Protein AF-A0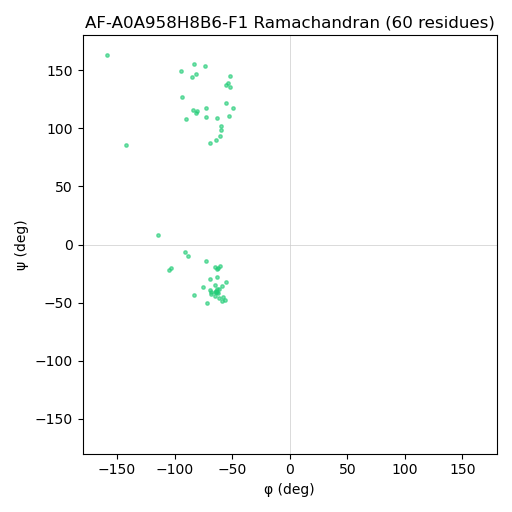A958H8B6-F1 (afdb_monomer)

Mean predicted aligned error: 9.52 Å

pLDDT: mean 84.89, std 17.43, range [41.09, 98.5]

Foldseek 3Di:
DDDDPPDPPPPPDPDPVPDPDVLVVCCVPPVPVSVVVVVVVVCVVPDDDPPPPDDDDDPNVD

Secondary structure (DSSP, 8-state):
------------PPPGGGS--HHHHHHHH-HHHHHHHHHHHHHHHHS----TT--PPPTTT-

Sequence (62 aa):
MTVVLDQVVAEQAPHWDMLPDPRRDLHAQDPELFSAIEQEWLRQQTGIELIASENYVSPAVL

Radius of gyration: 19.14 Å; Cα contacts (8 Å, |Δi|>4): 11; chains: 1; bounding box: 25×42×55 Å

Structure (mmCIF, N/CA/C/O backbone):
data_AF-A0A958H8B6-F1
#
_entry.id   AF-A0A958H8B6-F1
#
loop_
_atom_site.group_PDB
_atom_site.id
_atom_site.type_symbol
_atom_site.label_atom_id
_atom_site.label_alt_id
_atom_site.label_comp_id
_atom_site.label_asym_id
_atom_site.label_entity_id
_atom_site.label_seq_id
_atom_site.pdbx_PDB_ins_code
_atom_site.Cartn_x
_atom_site.Cartn_y
_atom_site.Cartn_z
_atom_site.occupancy
_atom_site.B_iso_or_equiv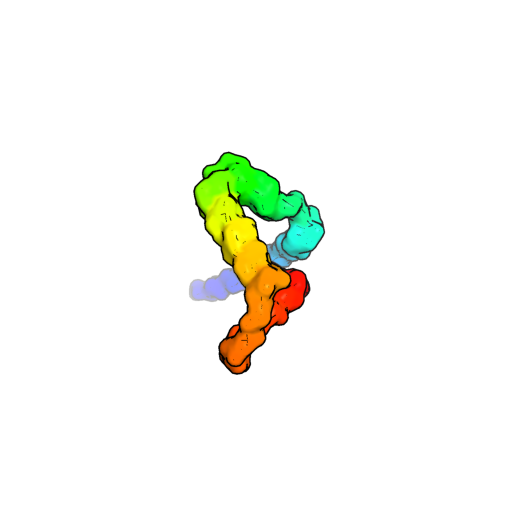
_atom_site.auth_seq_id
_atom_site.auth_comp_id
_atom_site.auth_asym_id
_atom_site.auth_atom_id
_atom_site.pdbx_PDB_model_num
ATOM 1 N N . MET A 1 1 ? -9.031 -30.571 -40.544 1.00 41.09 1 MET A N 1
ATOM 2 C CA . MET A 1 1 ? -8.263 -29.327 -40.343 1.00 41.09 1 MET A CA 1
ATOM 3 C C . MET A 1 1 ? -7.875 -29.296 -38.878 1.00 41.09 1 MET A C 1
ATOM 5 O O . MET A 1 1 ? -8.695 -28.947 -38.043 1.00 41.09 1 MET A O 1
ATOM 9 N N . THR A 1 2 ? -6.708 -29.851 -38.563 1.00 43.22 2 THR A N 1
ATOM 10 C CA . THR A 1 2 ? -6.243 -30.026 -37.183 1.00 43.22 2 THR A CA 1
ATOM 11 C C . THR A 1 2 ? -5.603 -28.721 -36.742 1.00 43.22 2 THR A C 1
ATOM 13 O O . THR A 1 2 ? -4.623 -28.294 -37.346 1.00 43.22 2 THR A O 1
ATOM 16 N N . VAL A 1 3 ? -6.183 -28.066 -35.739 1.00 47.16 3 VAL A N 1
ATOM 17 C CA . VAL A 1 3 ? -5.567 -26.899 -35.104 1.00 47.16 3 VAL A CA 1
ATOM 18 C C . VAL A 1 3 ? -4.405 -27.422 -34.267 1.00 47.16 3 VAL A C 1
ATOM 20 O O . VAL A 1 3 ? -4.611 -28.131 -33.284 1.00 47.16 3 VAL A O 1
ATOM 23 N N . VAL A 1 4 ? -3.184 -27.133 -34.708 1.00 53.62 4 VAL A N 1
ATOM 24 C CA . VAL A 1 4 ? -1.980 -27.338 -33.907 1.00 53.62 4 VAL A CA 1
ATOM 25 C C . VAL A 1 4 ? -2.005 -26.255 -32.833 1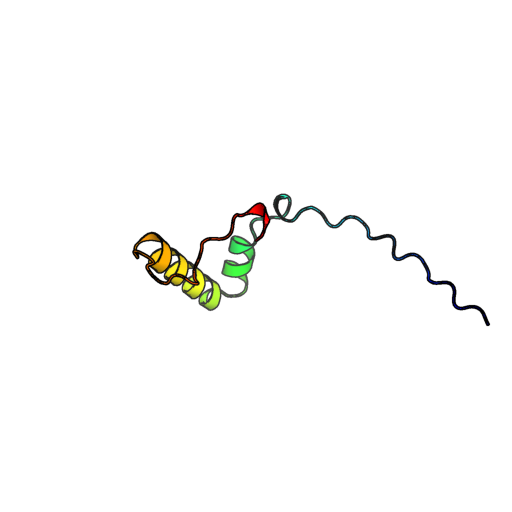.00 53.62 4 VAL A C 1
ATOM 27 O O . VAL A 1 4 ? -2.026 -25.070 -33.160 1.00 53.62 4 VAL A O 1
ATOM 30 N N . LEU A 1 5 ? -2.071 -26.660 -31.564 1.00 55.00 5 LEU A N 1
ATOM 31 C CA . LEU A 1 5 ? -1.798 -25.773 -30.437 1.00 55.00 5 LEU A CA 1
ATOM 32 C C . LEU A 1 5 ? -0.303 -25.473 -30.481 1.00 55.00 5 LEU A C 1
ATOM 34 O O . LEU A 1 5 ? 0.504 -26.218 -29.917 1.00 55.00 5 LEU A O 1
ATOM 38 N N . ASP A 1 6 ? 0.043 -24.443 -31.250 1.00 52.34 6 ASP A N 1
ATOM 39 C CA . ASP A 1 6 ? 1.397 -23.929 -31.311 1.00 52.34 6 ASP A CA 1
ATOM 40 C C . ASP A 1 6 ? 1.812 -23.596 -29.881 1.00 52.34 6 ASP A C 1
ATOM 42 O O . ASP A 1 6 ? 1.093 -22.920 -29.136 1.00 52.34 6 ASP A O 1
ATOM 46 N N . GLN A 1 7 ? 2.899 -24.226 -29.457 1.00 57.09 7 GLN A N 1
ATOM 47 C CA . GLN A 1 7 ? 3.398 -24.115 -28.104 1.00 57.09 7 GLN A CA 1
ATOM 48 C C . GLN A 1 7 ? 3.784 -22.652 -27.918 1.00 57.09 7 GLN A C 1
ATOM 50 O O . GLN A 1 7 ? 4.777 -22.200 -28.484 1.00 57.09 7 GLN A O 1
ATOM 55 N N . VAL A 1 8 ? 3.015 -21.909 -27.119 1.00 55.69 8 VAL A N 1
ATOM 56 C CA . VAL A 1 8 ? 3.527 -20.682 -26.513 1.00 55.69 8 VAL A CA 1
ATOM 57 C C . VAL A 1 8 ? 4.646 -21.153 -25.597 1.00 55.69 8 VAL A C 1
ATOM 59 O O . VAL A 1 8 ? 4.417 -21.541 -24.452 1.00 55.69 8 VAL A O 1
ATOM 62 N N . VAL A 1 9 ? 5.858 -21.224 -26.148 1.00 54.84 9 VAL A N 1
ATOM 63 C CA . VAL A 1 9 ? 7.079 -21.299 -25.366 1.00 54.84 9 VAL A CA 1
ATOM 64 C C . VAL A 1 9 ? 7.046 -20.017 -24.557 1.00 54.84 9 VAL A C 1
ATOM 66 O O . VAL A 1 9 ? 7.305 -18.939 -25.084 1.00 54.84 9 VAL A O 1
ATOM 69 N N . ALA A 1 10 ? 6.595 -20.125 -23.310 1.00 57.97 10 ALA A N 1
ATOM 70 C CA . ALA A 1 10 ? 6.715 -19.055 -22.349 1.00 57.97 10 ALA A CA 1
ATOM 71 C C . ALA A 1 10 ? 8.217 -18.811 -22.202 1.00 57.97 10 ALA A C 1
ATOM 73 O O . ALA A 1 10 ? 8.898 -19.522 -21.461 1.00 57.97 10 ALA A O 1
ATOM 74 N N . GLU A 1 11 ? 8.752 -17.868 -22.979 1.00 62.06 11 GLU A N 1
ATOM 75 C CA . GLU A 1 11 ? 10.018 -17.240 -22.646 1.00 62.06 11 GLU A CA 1
ATOM 76 C C . GLU A 1 11 ? 9.875 -16.825 -21.188 1.00 62.06 11 GLU A C 1
ATOM 78 O O . GLU A 1 11 ? 8.934 -16.116 -20.823 1.00 62.06 11 GLU A O 1
ATOM 83 N N . GLN A 1 12 ? 10.718 -17.400 -20.332 1.00 63.72 12 GLN A N 1
ATOM 84 C CA . GLN A 1 12 ? 10.688 -17.125 -18.908 1.00 63.72 12 GLN A CA 1
ATOM 85 C C . GLN A 1 12 ? 10.933 -15.628 -18.751 1.00 63.72 12 GLN A C 1
ATOM 87 O O . GLN A 1 12 ? 12.064 -15.165 -18.908 1.00 63.72 12 GLN A O 1
ATOM 92 N N . ALA A 1 13 ? 9.862 -14.869 -18.510 1.00 65.31 13 ALA A N 1
ATOM 93 C CA . ALA A 1 13 ? 9.978 -13.466 -18.171 1.00 65.31 13 ALA A CA 1
ATOM 94 C C . ALA A 1 13 ? 10.939 -13.365 -16.976 1.00 65.31 13 ALA A C 1
ATOM 96 O O . ALA A 1 13 ? 10.893 -14.234 -16.093 1.00 65.31 13 ALA A O 1
ATOM 97 N N . PRO A 1 14 ? 11.841 -12.369 -16.956 1.00 72.75 14 PRO A N 1
ATOM 98 C CA . PRO A 1 14 ? 12.739 -12.189 -15.828 1.00 72.75 14 PRO A CA 1
ATOM 99 C C . PRO A 1 14 ? 11.911 -12.152 -14.543 1.00 72.75 14 PRO A C 1
ATOM 101 O O . PRO A 1 14 ? 10.850 -11.524 -14.504 1.00 72.75 14 PRO A O 1
ATOM 104 N N . HIS A 1 15 ? 12.375 -12.865 -13.515 1.00 73.62 15 HIS A N 1
ATOM 105 C CA . HIS A 1 15 ? 11.741 -12.799 -12.204 1.00 73.62 15 HIS A CA 1
ATOM 106 C C . HIS A 1 15 ? 11.706 -11.326 -11.773 1.00 73.62 15 HIS A C 1
ATOM 108 O O . HIS A 1 15 ? 12.636 -10.566 -12.050 1.00 73.62 15 HIS A O 1
ATOM 114 N N . TRP A 1 16 ? 10.583 -10.894 -11.208 1.00 72.12 16 TRP A N 1
ATOM 115 C CA . TRP A 1 16 ? 10.267 -9.476 -11.027 1.00 72.12 16 TRP A CA 1
ATOM 116 C C . TRP A 1 16 ? 11.275 -8.751 -10.116 1.00 72.12 16 TRP A C 1
ATOM 118 O O . TRP A 1 16 ? 11.427 -7.537 -10.217 1.00 72.12 16 TRP A O 1
ATOM 128 N N . ASP A 1 17 ? 12.019 -9.489 -9.287 1.00 73.69 17 ASP A N 1
ATOM 129 C CA . ASP A 1 17 ? 13.100 -8.979 -8.433 1.00 73.69 17 ASP A CA 1
ATOM 130 C C . ASP A 1 17 ? 14.378 -8.589 -9.200 1.00 73.69 17 ASP A C 1
ATOM 132 O O . ASP A 1 17 ? 15.241 -7.903 -8.651 1.00 73.69 17 ASP A O 1
ATOM 136 N N . MET A 1 18 ? 14.504 -9.003 -10.464 1.00 79.25 18 MET A N 1
ATOM 137 C CA . MET A 1 18 ? 15.616 -8.659 -11.355 1.00 79.25 18 MET A CA 1
ATOM 138 C C . MET A 1 18 ? 15.342 -7.391 -12.171 1.00 79.25 18 MET A C 1
ATOM 140 O O . MET A 1 18 ? 16.218 -6.930 -12.909 1.00 79.25 18 MET A O 1
ATOM 144 N N . LEU A 1 19 ? 14.128 -6.843 -12.085 1.00 79.88 19 LEU A N 1
ATOM 145 C CA . LEU A 1 19 ? 13.744 -5.626 -12.788 1.00 79.88 19 LEU A CA 1
ATOM 146 C C . LEU A 1 19 ? 14.192 -4.377 -12.009 1.00 79.88 19 LEU A C 1
ATOM 148 O O . LEU A 1 19 ? 14.384 -4.427 -10.791 1.00 79.88 19 LEU A O 1
ATOM 152 N N . PRO A 1 20 ? 14.376 -3.234 -12.697 1.00 81.38 20 PRO A N 1
ATOM 153 C CA . PRO A 1 20 ? 14.539 -1.950 -12.030 1.00 81.38 20 PRO A CA 1
ATOM 154 C C . PRO A 1 20 ? 13.408 -1.713 -11.031 1.00 81.38 20 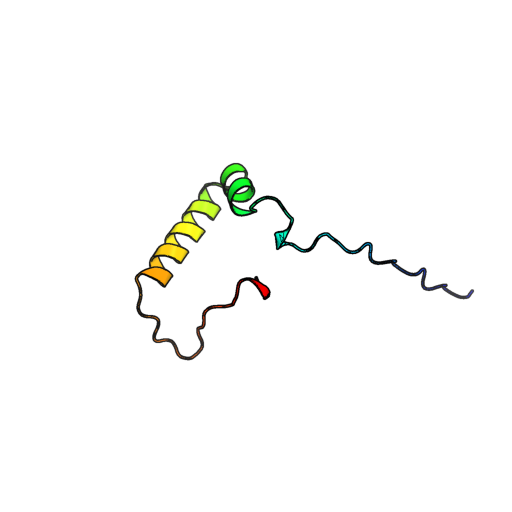PRO A C 1
ATOM 156 O O . PRO A 1 20 ? 12.269 -2.100 -11.278 1.00 81.38 20 PRO A O 1
ATOM 159 N N . ASP A 1 21 ? 13.735 -1.064 -9.913 1.00 86.31 21 ASP A N 1
ATOM 160 C CA . ASP A 1 21 ? 12.769 -0.777 -8.855 1.00 86.31 21 ASP A CA 1
ATOM 161 C C . ASP A 1 21 ? 11.529 -0.055 -9.427 1.00 86.31 21 ASP A C 1
ATOM 163 O O . ASP A 1 21 ? 11.636 1.125 -9.795 1.00 86.31 21 ASP A O 1
ATOM 167 N N . PRO A 1 22 ? 10.357 -0.721 -9.472 1.00 87.94 22 PRO A N 1
ATOM 168 C CA . PRO A 1 22 ? 9.174 -0.208 -10.158 1.00 87.94 22 PRO A CA 1
ATOM 169 C C . PRO A 1 22 ? 8.645 1.076 -9.513 1.00 87.94 22 PRO A C 1
ATOM 171 O O . PRO A 1 22 ? 7.943 1.857 -10.152 1.00 87.94 22 PRO A O 1
ATOM 174 N N . ARG A 1 23 ? 9.025 1.349 -8.260 1.00 91.00 23 ARG A N 1
ATOM 175 C CA . ARG A 1 23 ? 8.666 2.576 -7.542 1.00 91.00 23 ARG A CA 1
ATOM 176 C C . ARG A 1 23 ? 9.277 3.816 -8.186 1.00 91.00 23 ARG A C 1
ATOM 178 O O . ARG A 1 23 ? 8.651 4.872 -8.192 1.00 91.00 23 ARG A O 1
ATOM 185 N N . ARG A 1 24 ? 10.490 3.703 -8.742 1.00 92.00 24 ARG A N 1
ATOM 186 C CA . ARG A 1 24 ? 11.174 4.825 -9.412 1.00 92.00 24 ARG A CA 1
ATOM 187 C C . ARG A 1 24 ? 10.451 5.197 -10.698 1.00 92.00 24 ARG A C 1
ATOM 189 O O . ARG A 1 24 ? 10.237 6.379 -10.959 1.00 92.00 24 ARG A O 1
ATOM 196 N N . ASP A 1 25 ? 10.048 4.183 -11.452 1.00 93.44 25 ASP A N 1
ATOM 197 C CA . ASP A 1 25 ? 9.309 4.355 -12.696 1.00 93.44 25 ASP A CA 1
ATOM 198 C C . ASP A 1 25 ? 7.903 4.894 -12.424 1.00 93.44 25 ASP A C 1
ATOM 200 O O . ASP A 1 25 ? 7.467 5.820 -13.107 1.00 93.44 25 ASP A O 1
ATOM 204 N N . LEU A 1 26 ? 7.232 4.392 -11.381 1.00 95.12 26 LEU A N 1
ATOM 205 C CA . LEU A 1 26 ? 5.931 4.899 -10.956 1.00 95.12 26 LEU A CA 1
ATOM 206 C C . LEU A 1 26 ? 6.007 6.365 -10.529 1.00 95.12 26 LEU A C 1
ATOM 208 O O . LEU A 1 26 ? 5.204 7.164 -10.988 1.00 95.12 26 LEU A O 1
ATOM 212 N N . HIS A 1 27 ? 6.998 6.745 -9.720 1.00 96.75 27 HIS A N 1
ATOM 213 C CA . HIS A 1 27 ? 7.185 8.139 -9.314 1.00 96.75 27 HIS A CA 1
ATOM 214 C C . HIS A 1 27 ? 7.393 9.077 -10.512 1.00 96.75 27 HIS A C 1
ATOM 216 O O . HIS A 1 27 ? 6.939 10.217 -10.487 1.00 96.75 27 HIS A O 1
ATOM 222 N N . ALA A 1 28 ? 8.085 8.618 -11.560 1.00 96.38 28 ALA A N 1
ATOM 223 C CA . ALA A 1 28 ? 8.306 9.413 -12.765 1.00 96.38 28 ALA A CA 1
ATOM 224 C C . ALA A 1 28 ? 7.055 9.517 -13.655 1.00 96.38 28 ALA A C 1
ATOM 226 O O . ALA A 1 28 ? 6.837 10.557 -14.274 1.00 96.38 28 ALA A O 1
ATOM 227 N N . GLN A 1 29 ? 6.263 8.445 -13.743 1.00 97.69 29 GLN A N 1
ATOM 228 C CA . GLN A 1 29 ? 5.080 8.368 -14.604 1.00 97.69 29 GLN A CA 1
ATOM 229 C C . GLN A 1 29 ? 3.838 8.994 -13.960 1.00 97.69 29 GLN A C 1
ATOM 231 O O . GLN A 1 29 ? 3.109 9.722 -14.629 1.00 97.69 29 GLN A O 1
ATOM 236 N N . ASP A 1 30 ? 3.615 8.723 -12.674 1.00 98.25 30 ASP A N 1
ATOM 237 C CA . ASP A 1 30 ? 2.462 9.178 -11.898 1.00 98.25 30 ASP A CA 1
ATOM 238 C C . ASP A 1 30 ? 2.875 9.539 -10.452 1.00 98.25 30 ASP A C 1
ATOM 240 O O . ASP A 1 30 ? 2.789 8.720 -9.526 1.00 98.25 30 ASP A O 1
ATOM 244 N N . PRO A 1 31 ? 3.341 10.785 -10.233 1.00 97.94 31 PRO A N 1
ATOM 245 C CA . PRO A 1 31 ? 3.745 11.256 -8.911 1.00 97.94 31 PRO A CA 1
ATOM 246 C C . PRO A 1 31 ? 2.597 11.300 -7.891 1.00 97.94 31 PRO A C 1
ATOM 248 O O . PRO A 1 31 ? 2.846 11.196 -6.689 1.00 97.94 31 PRO A O 1
A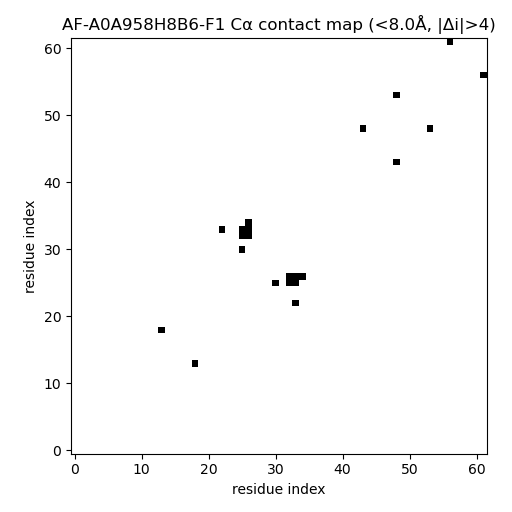TOM 251 N N . GLU A 1 32 ? 1.353 11.483 -8.346 1.00 98.50 32 GLU A N 1
ATOM 252 C CA . GLU A 1 32 ? 0.183 11.567 -7.468 1.00 98.50 32 GLU A CA 1
ATOM 253 C C . GLU A 1 32 ? -0.135 10.191 -6.882 1.00 98.50 32 GLU A C 1
ATOM 255 O O . GLU A 1 32 ? -0.216 10.044 -5.659 1.00 98.50 32 GLU A O 1
ATOM 260 N N . LEU A 1 33 ? -0.215 9.166 -7.737 1.00 97.81 33 LEU A N 1
ATOM 261 C CA . LEU A 1 33 ? -0.421 7.789 -7.299 1.00 97.81 33 LEU A CA 1
ATOM 262 C C . LEU A 1 33 ? 0.734 7.299 -6.422 1.00 97.81 33 LEU A C 1
ATOM 264 O O . LEU A 1 33 ? 0.499 6.681 -5.383 1.00 97.81 33 LEU A O 1
ATOM 268 N N . PHE A 1 34 ? 1.976 7.618 -6.793 1.00 98.19 34 PHE A N 1
ATOM 269 C CA . PHE A 1 34 ? 3.134 7.315 -5.958 1.00 98.19 34 PHE A CA 1
ATOM 270 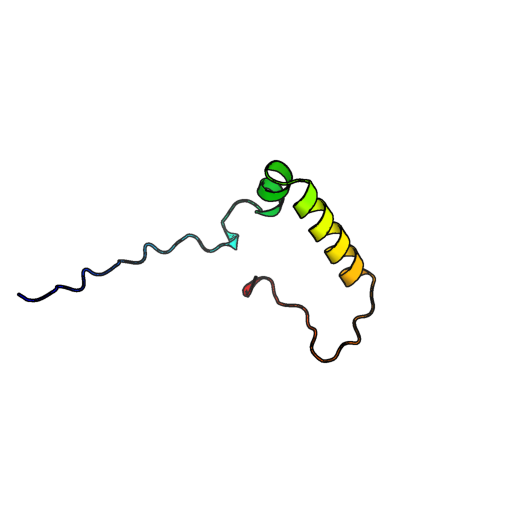C C . PHE A 1 34 ? 2.991 7.921 -4.554 1.00 98.19 34 PHE A C 1
ATOM 272 O O . PHE A 1 34 ? 3.168 7.223 -3.556 1.00 98.19 34 PHE A O 1
ATOM 279 N N . SER A 1 35 ? 2.619 9.204 -4.459 1.00 98.25 35 SER A N 1
ATOM 280 C CA . SER A 1 35 ? 2.435 9.872 -3.167 1.00 98.25 35 SER A CA 1
ATOM 281 C C . SER A 1 35 ? 1.335 9.221 -2.325 1.00 98.25 35 SER A C 1
ATOM 283 O O . SER A 1 35 ? 1.501 9.084 -1.113 1.00 98.25 35 SER A O 1
ATOM 285 N N . ALA A 1 36 ? 0.236 8.786 -2.949 1.00 98.50 36 ALA A N 1
ATOM 286 C CA . ALA A 1 36 ? -0.842 8.085 -2.258 1.00 98.50 36 ALA A CA 1
ATOM 287 C C . ALA A 1 36 ? -0.382 6.733 -1.680 1.00 98.50 36 ALA A C 1
ATOM 289 O O . ALA A 1 36 ? -0.713 6.410 -0.539 1.00 98.50 36 ALA A O 1
ATOM 290 N N . ILE A 1 37 ? 0.426 5.973 -2.428 1.00 97.75 37 ILE A N 1
ATOM 291 C CA . ILE A 1 37 ? 0.995 4.699 -1.959 1.00 97.75 37 ILE A CA 1
ATOM 292 C C . ILE A 1 37 ? 1.951 4.927 -0.783 1.00 97.75 37 ILE A C 1
ATOM 294 O O . ILE A 1 37 ? 1.866 4.213 0.213 1.00 97.75 37 ILE A O 1
ATOM 298 N N . GLU A 1 38 ? 2.822 5.937 -0.852 1.00 98.00 38 GLU A N 1
ATOM 299 C CA . GLU A 1 38 ? 3.753 6.260 0.240 1.00 98.00 38 GLU A CA 1
ATOM 300 C C . GLU A 1 38 ? 3.023 6.687 1.523 1.00 98.00 38 GLU A C 1
ATOM 302 O O . GLU A 1 38 ? 3.420 6.316 2.630 1.00 98.00 38 GLU A O 1
ATOM 307 N N . GLN A 1 39 ? 1.925 7.437 1.393 1.00 98.50 39 GLN A N 1
ATOM 308 C CA . GLN A 1 39 ? 1.083 7.809 2.533 1.00 98.50 39 GLN A CA 1
ATOM 309 C C . GLN A 1 39 ? 0.423 6.583 3.179 1.00 98.50 39 GLN A C 1
ATOM 311 O O . GLN A 1 39 ? 0.391 6.484 4.407 1.00 98.50 39 GLN A O 1
ATOM 316 N N . GLU A 1 40 ? -0.059 5.632 2.376 1.00 98.38 40 GLU A N 1
ATOM 317 C CA . GLU A 1 40 ? -0.640 4.385 2.883 1.00 98.38 40 GLU A CA 1
ATOM 318 C C . GLU A 1 40 ? 0.415 3.474 3.519 1.00 98.38 40 GLU A C 1
ATOM 320 O O . GLU A 1 40 ? 0.181 2.907 4.587 1.00 98.38 40 GLU A O 1
ATOM 325 N N . TRP A 1 41 ? 1.609 3.390 2.929 1.00 97.19 41 TRP A N 1
ATOM 326 C CA . TRP A 1 41 ? 2.732 2.673 3.526 1.00 97.19 41 TRP A CA 1
ATOM 327 C C . TRP A 1 41 ? 3.070 3.231 4.916 1.00 97.19 41 TRP A C 1
ATOM 329 O O . TRP A 1 41 ? 3.207 2.473 5.878 1.00 97.19 41 TRP A O 1
ATOM 339 N N . LEU A 1 42 ? 3.117 4.560 5.059 1.00 98.44 42 LEU A N 1
ATOM 340 C CA . LEU A 1 42 ? 3.335 5.207 6.352 1.00 98.44 42 LEU A CA 1
ATOM 341 C C . LEU A 1 42 ? 2.201 4.915 7.350 1.00 98.44 42 LEU A C 1
ATOM 343 O O . LEU A 1 42 ? 2.477 4.670 8.530 1.00 98.44 42 LEU A O 1
ATOM 347 N N . ARG A 1 43 ? 0.938 4.926 6.901 1.00 98.25 43 ARG A N 1
ATOM 348 C CA . ARG A 1 43 ? -0.222 4.586 7.740 1.00 98.25 43 ARG A CA 1
ATOM 349 C C . ARG A 1 43 ? -0.093 3.169 8.298 1.00 98.25 43 ARG A C 1
ATOM 351 O O . ARG A 1 43 ? -0.211 3.000 9.507 1.00 98.25 43 ARG A O 1
ATOM 358 N N . GLN A 1 44 ? 0.214 2.188 7.450 1.00 98.12 44 GLN A N 1
ATOM 359 C CA . GLN A 1 44 ? 0.388 0.790 7.861 1.00 98.12 44 GLN A CA 1
ATOM 360 C C . GLN A 1 44 ? 1.582 0.607 8.808 1.00 98.12 44 GLN A C 1
ATOM 362 O O . GLN A 1 44 ? 1.502 -0.118 9.794 1.00 98.12 44 GLN A O 1
ATOM 367 N N . GLN A 1 45 ? 2.692 1.306 8.552 1.00 98.00 45 GLN A N 1
ATOM 368 C CA . GLN A 1 45 ? 3.907 1.202 9.364 1.00 98.00 45 GLN A CA 1
ATOM 369 C C . GLN A 1 45 ? 3.748 1.801 10.771 1.00 98.00 45 GLN A C 1
ATOM 371 O O . GLN A 1 45 ? 4.442 1.389 11.705 1.00 98.00 45 GLN A O 1
ATOM 376 N N . THR A 1 46 ? 2.888 2.811 10.916 1.00 98.25 46 THR A N 1
ATOM 377 C CA . THR A 1 46 ? 2.690 3.546 12.177 1.00 98.25 46 THR A CA 1
ATOM 378 C C . T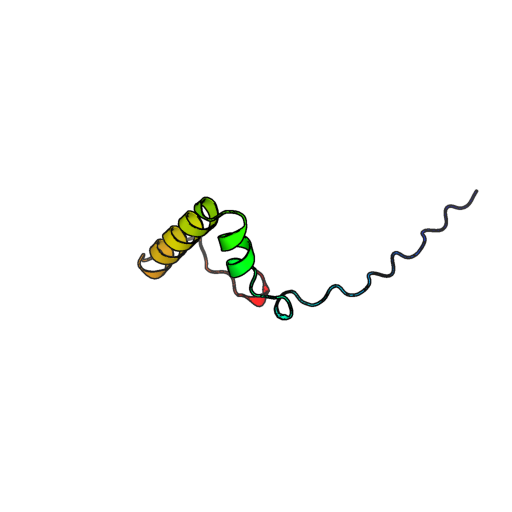HR A 1 46 ? 1.412 3.149 12.915 1.00 98.25 46 THR A C 1
ATOM 380 O O . THR A 1 46 ? 1.316 3.364 14.126 1.00 98.25 46 THR A O 1
ATOM 383 N N . GLY A 1 47 ? 0.446 2.554 12.213 1.00 97.00 47 GLY A N 1
ATOM 384 C CA . GLY A 1 47 ? -0.792 2.021 12.760 1.00 97.00 47 GLY A CA 1
ATOM 385 C C . GLY A 1 47 ? -0.614 0.636 13.377 1.00 97.00 47 GLY A C 1
ATOM 386 O O . GLY A 1 47 ? 0.170 -0.190 12.920 1.00 97.00 47 GLY A O 1
ATOM 387 N N . ILE A 1 48 ? -1.377 0.365 14.435 1.00 97.62 48 ILE A N 1
ATOM 388 C CA . ILE A 1 48 ? -1.558 -1.002 14.925 1.00 97.62 48 ILE A CA 1
ATOM 389 C C . ILE A 1 48 ? -2.776 -1.564 14.199 1.00 97.62 48 ILE A C 1
ATOM 391 O O . ILE A 1 48 ? -3.906 -1.169 14.489 1.00 97.62 48 ILE A O 1
ATOM 395 N N . GLU A 1 49 ? -2.544 -2.487 13.272 1.00 97.56 49 GLU A N 1
ATOM 396 C CA . GLU A 1 49 ? -3.622 -3.121 12.516 1.00 97.56 49 GLU A CA 1
ATOM 397 C C . GLU A 1 49 ? -4.263 -4.242 13.350 1.00 97.56 49 GLU A C 1
ATOM 399 O O . GLU A 1 49 ? -3.621 -5.232 13.704 1.00 97.56 49 GLU A O 1
ATOM 404 N N . LEU A 1 50 ? -5.539 -4.061 13.708 1.00 98.00 50 LEU A N 1
ATOM 405 C CA . LEU A 1 50 ? -6.317 -4.984 14.553 1.00 98.00 50 LEU A CA 1
ATOM 406 C C . LEU A 1 50 ? -7.481 -5.647 13.802 1.00 98.00 50 LEU A C 1
ATOM 408 O O . LEU A 1 50 ? -8.332 -6.306 14.405 1.00 98.00 50 LEU A O 1
ATOM 412 N N . ILE A 1 51 ? -7.541 -5.461 12.485 1.00 97.94 51 ILE A N 1
ATOM 413 C CA . ILE A 1 51 ? -8.570 -6.046 11.633 1.00 97.94 51 ILE A CA 1
ATOM 414 C C . ILE A 1 51 ? -8.168 -7.489 11.327 1.00 97.94 51 ILE A C 1
ATOM 416 O O . ILE A 1 51 ? -7.189 -7.745 10.638 1.00 97.94 51 ILE A O 1
ATOM 420 N N . ALA A 1 52 ? -8.939 -8.454 11.831 1.00 97.94 52 ALA A N 1
ATOM 421 C CA . ALA A 1 52 ? -8.585 -9.876 11.764 1.00 97.94 52 ALA A CA 1
ATOM 422 C C . ALA A 1 52 ? -8.485 -10.450 10.337 1.00 97.94 52 ALA A C 1
ATOM 424 O O . ALA A 1 52 ? -7.881 -11.502 10.140 1.00 97.94 52 ALA A O 1
ATOM 425 N N . SER A 1 53 ? -9.111 -9.800 9.356 1.00 98.25 53 SER A N 1
ATOM 426 C CA . SER A 1 53 ? -9.049 -10.192 7.945 1.00 98.25 53 SER A CA 1
ATOM 427 C C . SER A 1 53 ? -7.871 -9.579 7.185 1.00 98.25 53 SER A C 1
ATOM 429 O O . SER A 1 53 ? -7.645 -9.964 6.041 1.00 98.25 53 SER A O 1
ATOM 431 N N . GLU A 1 54 ? -7.155 -8.622 7.775 1.00 98.06 54 GLU A N 1
ATOM 432 C CA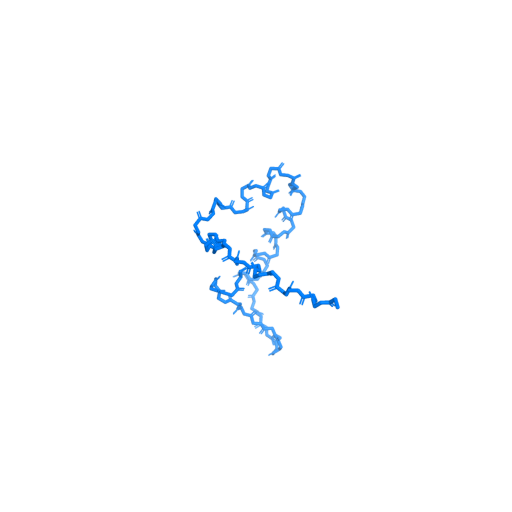 . GLU A 1 54 ? -6.016 -7.955 7.144 1.00 98.06 54 GLU A CA 1
ATOM 433 C C . GLU A 1 54 ? -4.697 -8.622 7.536 1.00 98.06 54 GLU A C 1
ATOM 435 O O . GLU A 1 54 ? -4.563 -9.214 8.609 1.00 98.06 54 GLU A O 1
ATOM 440 N N . ASN A 1 55 ? -3.720 -8.567 6.628 1.00 97.56 55 ASN A N 1
ATOM 441 C CA . ASN A 1 55 ? -2.391 -9.118 6.854 1.00 97.56 55 ASN A CA 1
ATOM 442 C C . ASN A 1 55 ? -1.364 -8.479 5.913 1.00 97.56 55 ASN A C 1
ATOM 444 O O . ASN A 1 55 ? -1.718 -7.919 4.875 1.00 97.56 55 ASN A O 1
ATOM 448 N N . TYR A 1 56 ? -0.087 -8.633 6.246 1.00 96.75 56 TYR A N 1
ATOM 449 C CA . TYR A 1 56 ? 1.022 -8.213 5.401 1.00 96.75 56 TYR A CA 1
ATOM 450 C C . TYR A 1 56 ? 1.485 -9.370 4.528 1.00 96.75 56 TYR A C 1
ATOM 452 O O . TYR A 1 56 ? 1.782 -10.468 5.004 1.00 96.75 56 TYR A O 1
ATOM 460 N N . VAL A 1 57 ? 1.552 -9.114 3.229 1.00 96.62 57 VAL A N 1
ATOM 461 C CA . VAL A 1 57 ? 2.038 -10.074 2.246 1.00 96.62 57 VAL A CA 1
ATOM 462 C C . VAL A 1 57 ? 3.564 -10.005 2.149 1.00 96.62 57 VAL A C 1
ATOM 464 O O . VAL A 1 57 ? 4.166 -8.942 2.304 1.00 96.62 57 VAL A O 1
ATOM 467 N N . SER A 1 58 ? 4.214 -11.151 1.937 1.00 94.50 58 SER A N 1
ATOM 468 C CA . SER A 1 58 ? 5.666 -11.187 1.762 1.00 94.50 58 SER A CA 1
ATOM 469 C C . SER A 1 58 ? 6.063 -10.641 0.384 1.00 94.50 58 SER A C 1
ATOM 471 O O . SER A 1 58 ? 5.292 -10.783 -0.566 1.00 94.50 58 SER A O 1
ATOM 473 N N . PRO A 1 59 ? 7.289 -10.103 0.224 1.00 87.56 59 PRO A N 1
ATOM 474 C CA . PRO A 1 59 ? 7.766 -9.646 -1.079 1.00 87.56 59 PRO A CA 1
ATOM 475 C C . PRO A 1 59 ? 7.699 -10.726 -2.157 1.00 87.56 59 PRO A C 1
ATOM 477 O O . PRO A 1 59 ? 7.426 -10.408 -3.293 1.00 87.56 59 PRO A O 1
ATOM 480 N N . ALA A 1 60 ? 7.874 -12.004 -1.801 1.00 87.00 60 ALA A N 1
ATOM 481 C CA . ALA A 1 60 ? 7.796 -13.121 -2.745 1.00 87.00 60 ALA A CA 1
ATOM 482 C C . ALA A 1 60 ? 6.427 -13.275 -3.444 1.00 87.00 60 ALA A C 1
ATOM 484 O O . ALA A 1 60 ? 6.339 -13.989 -4.440 1.00 87.00 60 ALA A O 1
ATOM 485 N N . VAL A 1 61 ? 5.366 -12.683 -2.888 1.00 89.00 61 VAL A N 1
ATOM 486 C CA . VAL A 1 61 ? 4.000 -12.734 -3.432 1.00 89.00 61 VAL A CA 1
ATOM 487 C C . VAL A 1 61 ? 3.598 -11.415 -4.109 1.00 89.00 61 VAL A C 1
ATOM 489 O O . VAL A 1 61 ? 2.683 -11.438 -4.930 1.00 89.00 61 VAL A O 1
ATOM 492 N N . LEU A 1 62 ? 4.248 -10.297 -3.762 1.00 85.19 62 LEU A N 1
ATOM 493 C CA . LEU A 1 62 ? 4.059 -8.990 -4.405 1.00 85.19 62 LEU A CA 1
ATOM 494 C C . LEU A 1 62 ? 4.657 -8.980 -5.816 1.00 85.19 62 LEU A C 1
ATOM 496 O O . LEU A 1 62 ? 4.039 -8.322 -6.682 1.00 85.19 62 LEU A O 1
#

Solvent-accessible surface area (backbone atoms on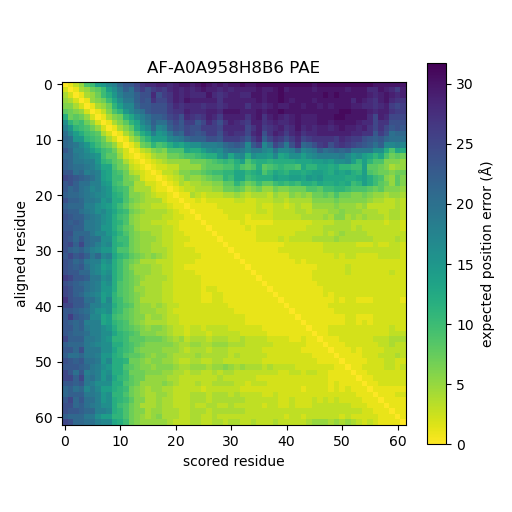ly — not comparable to full-atom values): 4273 Å² total; per-residue (Å²): 136,81,81,75,80,74,76,79,73,74,73,80,69,76,60,76,88,78,48,78,65,62,65,61,55,38,40,72,76,38,50,66,62,41,50,53,51,54,53,49,53,49,47,61,74,73,47,85,86,80,56,88,90,64,82,86,79,57,77,95,78,108